Protein AF-A0AAP2DS49-F1 (afdb_monomer_lite)

pLDDT: mean 76.97, std 11.99, range [37.56, 96.0]

Organism: NCBI:txid2782349

Secondary structure (DSSP, 8-state):
--HHHHHHHHHHHTT----TT-HHHHHHHHHHHHHHSPP-----HHHHHHHHHHHHHHHHHHHHHHHHHHHHHHHHHHHHHHHHHHHHT----THHHHHHGGGHHHHHHHHHHHHHHHHHHHHHHHHHS--

Structure (mmCIF, N/CA/C/O backbone):
data_AF-A0AAP2DS49-F1
#
_entry.id   AF-A0AAP2DS49-F1
#
loop_
_atom_site.group_PDB
_atom_site.id
_atom_site.type_symbol
_atom_site.label_atom_id
_atom_site.label_alt_id
_atom_site.label_comp_id
_atom_site.label_asym_id
_atom_site.label_entity_id
_atom_site.label_seq_id
_atom_site.pdbx_PDB_ins_code
_atom_site.Cartn_x
_atom_site.Cartn_y
_atom_site.Cartn_z
_atom_site.occupancy
_atom_site.B_iso_or_equiv
_atom_site.auth_seq_id
_atom_site.auth_comp_id
_atom_site.auth_asym_id
_atom_site.auth_atom_id
_atom_site.pdbx_PDB_model_num
ATOM 1 N N . MET A 1 1 ? 15.811 -23.726 -50.329 1.00 55.16 1 MET A N 1
ATOM 2 C CA . MET A 1 1 ? 16.775 -22.644 -50.062 1.00 55.16 1 MET A CA 1
ATOM 3 C C . MET A 1 1 ? 18.043 -23.002 -50.809 1.00 55.16 1 MET A C 1
ATOM 5 O O . MET A 1 1 ? 18.373 -24.184 -50.835 1.00 55.16 1 MET A O 1
ATOM 9 N N . ASN A 1 2 ? 18.659 -22.064 -51.522 1.00 77.00 2 ASN A N 1
ATOM 10 C CA . ASN A 1 2 ? 19.863 -22.363 -52.289 1.00 77.00 2 ASN A CA 1
ATOM 11 C C . ASN A 1 2 ? 21.064 -22.380 -51.329 1.00 77.00 2 ASN A C 1
ATOM 13 O O . ASN A 1 2 ? 21.280 -21.406 -50.617 1.00 77.00 2 ASN A O 1
ATOM 17 N N . HIS A 1 3 ? 21.841 -23.466 -51.294 1.00 74.19 3 HIS A N 1
ATOM 18 C CA . HIS A 1 3 ? 22.997 -23.586 -50.390 1.00 74.19 3 HIS A CA 1
ATOM 19 C C . HIS A 1 3 ? 24.025 -22.460 -50.584 1.00 74.19 3 HIS A C 1
ATOM 21 O O . HIS A 1 3 ? 24.665 -22.029 -49.631 1.00 74.19 3 HIS A O 1
ATOM 27 N N . TYR A 1 4 ? 24.116 -21.928 -51.802 1.00 78.62 4 TYR A N 1
ATOM 28 C CA . TYR A 1 4 ? 24.957 -20.780 -52.121 1.00 78.62 4 TYR A CA 1
ATOM 29 C C . TYR A 1 4 ? 24.532 -19.492 -51.388 1.00 78.62 4 TYR A C 1
ATOM 31 O O . TYR A 1 4 ? 25.381 -18.736 -50.922 1.00 78.62 4 TYR A O 1
ATOM 39 N N . GLU A 1 5 ? 23.225 -19.256 -51.236 1.00 76.38 5 GLU A N 1
ATOM 40 C CA . GLU A 1 5 ? 22.687 -18.069 -50.552 1.00 76.38 5 GLU A CA 1
ATOM 41 C C . GLU A 1 5 ? 22.956 -18.127 -49.043 1.00 76.38 5 GLU A C 1
ATOM 43 O O . GLU A 1 5 ? 23.330 -17.121 -48.442 1.00 76.38 5 GLU A O 1
ATOM 48 N N . GLU A 1 6 ? 22.827 -19.311 -48.438 1.00 78.81 6 GLU A N 1
ATOM 49 C CA . GLU A 1 6 ? 23.117 -19.530 -47.014 1.00 78.81 6 GLU A CA 1
ATOM 50 C C . GLU A 1 6 ? 24.605 -19.323 -46.700 1.00 78.81 6 GLU A C 1
ATOM 52 O O . GLU A 1 6 ? 24.961 -18.699 -45.699 1.00 78.81 6 GLU A O 1
ATOM 57 N N . GLU A 1 7 ? 25.496 -19.808 -47.568 1.00 79.56 7 GLU A N 1
ATOM 58 C CA . GLU A 1 7 ? 26.937 -19.588 -47.432 1.00 79.56 7 GLU A CA 1
ATOM 59 C C . GLU A 1 7 ? 27.309 -18.113 -47.609 1.00 79.56 7 GLU A C 1
ATOM 61 O O . GLU A 1 7 ? 28.120 -17.580 -46.842 1.00 79.56 7 GLU A O 1
ATOM 66 N N . LEU A 1 8 ? 26.706 -17.428 -48.585 1.00 80.00 8 LEU A N 1
ATOM 67 C CA . LEU A 1 8 ? 26.923 -16.001 -48.811 1.00 80.00 8 LEU A CA 1
ATOM 68 C C . LEU A 1 8 ? 26.462 -15.175 -47.604 1.00 80.00 8 LEU A C 1
ATOM 70 O O . LEU A 1 8 ? 27.207 -14.318 -47.122 1.00 80.00 8 LEU A O 1
ATOM 74 N N . GLN A 1 9 ? 25.277 -15.477 -47.076 1.00 79.56 9 GLN A N 1
ATOM 75 C CA . GLN A 1 9 ? 24.724 -14.833 -45.892 1.00 79.56 9 GLN A CA 1
ATOM 76 C C . GLN A 1 9 ? 25.633 -15.020 -44.670 1.00 79.56 9 GLN A C 1
ATOM 78 O O . GLN A 1 9 ? 26.053 -14.034 -44.064 1.00 79.56 9 GLN A O 1
ATOM 83 N N . ASN A 1 10 ? 26.013 -16.263 -44.357 1.00 82.56 10 ASN A N 1
ATOM 84 C CA . ASN A 1 10 ? 26.883 -16.577 -43.221 1.00 82.56 10 ASN A CA 1
ATOM 85 C C . ASN A 1 10 ? 28.242 -15.865 -43.309 1.00 82.56 10 ASN A C 1
ATOM 87 O O . ASN A 1 10 ? 28.788 -15.415 -42.300 1.00 82.56 10 ASN A O 1
ATOM 91 N N . ASN A 1 11 ? 28.804 -15.740 -44.514 1.00 81.56 11 ASN A N 1
ATOM 92 C CA . ASN A 1 11 ? 30.071 -15.041 -44.715 1.00 81.56 11 ASN A CA 1
ATOM 93 C C . ASN A 1 11 ? 29.945 -13.524 -44.506 1.00 81.56 11 ASN A C 1
ATOM 95 O O . ASN A 1 11 ? 30.862 -12.916 -43.948 1.00 81.56 11 ASN A O 1
ATOM 99 N N . ILE A 1 12 ? 28.822 -12.920 -44.906 1.00 80.62 12 ILE A N 1
ATOM 100 C CA . ILE A 1 12 ? 28.551 -11.488 -44.707 1.00 80.62 12 ILE A CA 1
ATOM 101 C C . ILE A 1 12 ? 28.279 -11.184 -43.232 1.00 80.62 12 ILE A C 1
ATOM 103 O O . ILE A 1 12 ? 28.837 -10.222 -42.704 1.00 80.62 12 ILE A O 1
ATOM 107 N N . GLU A 1 13 ? 27.502 -12.026 -42.549 1.00 79.31 13 GLU A N 1
ATOM 108 C CA . GLU A 1 13 ? 27.244 -11.914 -41.108 1.00 79.31 13 GLU A CA 1
ATOM 109 C C . GLU A 1 13 ? 28.530 -12.059 -40.278 1.00 79.31 13 GLU A C 1
ATOM 111 O O . GLU A 1 13 ? 28.748 -11.309 -39.327 1.00 79.31 13 GLU A O 1
ATOM 116 N N . ALA A 1 14 ? 29.429 -12.970 -40.668 1.00 81.69 14 ALA A N 1
ATOM 117 C CA . ALA A 1 14 ? 30.720 -13.179 -40.009 1.00 81.69 14 ALA A CA 1
ATOM 118 C C . ALA A 1 14 ? 31.797 -12.134 -40.376 1.00 81.69 14 ALA A C 1
ATOM 120 O O . ALA A 1 14 ? 32.937 -12.251 -39.920 1.00 81.69 14 ALA A O 1
ATOM 121 N N . GLY A 1 15 ? 31.479 -11.145 -41.222 1.00 73.62 15 GLY A N 1
ATOM 122 C CA . GLY A 1 15 ? 32.416 -10.101 -41.654 1.00 73.62 15 GLY A CA 1
ATOM 123 C C . GLY A 1 15 ? 33.573 -10.605 -42.527 1.00 73.62 15 GLY A C 1
ATOM 124 O O . GLY A 1 15 ? 34.619 -9.957 -42.602 1.00 73.62 15 GLY A O 1
ATOM 125 N N . ARG A 1 16 ? 33.422 -11.768 -43.172 1.00 80.69 16 ARG A N 1
ATOM 126 C CA . ARG A 1 16 ? 34.456 -12.370 -44.023 1.00 80.69 16 ARG A CA 1
ATOM 127 C C . ARG A 1 16 ? 34.463 -11.721 -45.414 1.00 80.69 16 ARG A C 1
ATOM 129 O O . ARG A 1 16 ? 33.412 -11.315 -45.913 1.00 80.69 16 ARG A O 1
ATOM 136 N N . PRO A 1 17 ? 35.631 -11.612 -46.072 1.00 67.62 17 PRO A N 1
ATOM 137 C CA . PRO A 1 17 ? 35.718 -11.032 -47.406 1.00 67.62 17 PRO A CA 1
ATOM 138 C C . PRO A 1 17 ? 34.983 -11.908 -48.430 1.00 67.62 17 PRO A C 1
ATOM 140 O O . PRO A 1 17 ? 35.376 -13.040 -48.695 1.00 67.62 17 PRO A O 1
ATOM 143 N N . THR A 1 18 ? 33.918 -11.363 -49.014 1.00 72.38 18 THR A N 1
ATOM 144 C CA . THR A 1 18 ? 33.226 -11.915 -50.188 1.00 72.38 18 THR A CA 1
ATOM 145 C C . THR A 1 18 ? 33.734 -11.239 -51.466 1.00 72.38 18 THR A C 1
ATOM 147 O O . THR A 1 18 ? 34.316 -10.152 -51.396 1.00 72.38 18 THR A O 1
ATOM 150 N N . ALA A 1 19 ? 33.515 -11.856 -52.633 1.00 71.00 19 ALA A N 1
ATOM 151 C CA . ALA A 1 19 ? 33.885 -11.268 -53.922 1.00 71.00 19 ALA A CA 1
ATOM 152 C C . ALA A 1 19 ? 33.277 -9.857 -54.066 1.00 71.00 19 ALA A C 1
ATOM 154 O O . ALA A 1 19 ? 32.072 -9.669 -53.913 1.00 71.00 19 ALA A O 1
ATOM 155 N N . ALA A 1 20 ? 34.125 -8.851 -54.305 1.00 58.81 20 ALA A N 1
ATOM 156 C CA . ALA A 1 20 ? 33.743 -7.436 -54.231 1.00 58.81 20 ALA A CA 1
ATOM 157 C C . ALA A 1 20 ? 32.798 -6.975 -55.363 1.00 58.81 20 ALA A C 1
ATOM 159 O O . ALA A 1 20 ? 32.140 -5.938 -55.229 1.00 58.81 20 ALA A O 1
ATOM 160 N N . ASP A 1 21 ? 32.702 -7.758 -56.440 1.00 62.50 21 ASP A N 1
ATOM 161 C CA . ASP A 1 21 ? 31.903 -7.454 -57.634 1.00 62.50 21 ASP A CA 1
ATOM 162 C C . ASP A 1 21 ? 30.558 -8.188 -57.693 1.00 62.50 21 ASP A C 1
ATOM 164 O O . ASP A 1 21 ? 29.800 -8.005 -58.643 1.00 62.50 21 ASP A O 1
ATOM 168 N N . ASP A 1 22 ? 30.223 -8.964 -56.663 1.00 77.19 22 ASP A N 1
ATOM 169 C CA . ASP A 1 22 ? 28.941 -9.653 -56.584 1.00 77.19 22 ASP A CA 1
ATOM 170 C C . ASP A 1 22 ? 27.822 -8.689 -56.139 1.00 77.19 22 ASP A C 1
ATOM 172 O O . ASP A 1 22 ? 27.904 -8.024 -55.097 1.00 77.19 22 ASP A O 1
ATOM 176 N N . VAL A 1 23 ? 26.784 -8.574 -56.971 1.00 81.31 23 VAL A N 1
ATOM 177 C CA . VAL A 1 23 ? 25.621 -7.700 -56.751 1.00 81.31 23 VAL A CA 1
ATOM 178 C C . VAL A 1 23 ? 24.824 -8.173 -55.538 1.00 81.31 23 VAL A C 1
ATOM 180 O O . VAL A 1 23 ? 24.382 -7.343 -54.736 1.00 81.31 23 VAL A O 1
ATOM 183 N N . ASP A 1 24 ? 24.727 -9.488 -55.345 1.00 79.44 24 ASP A N 1
ATOM 184 C CA . ASP A 1 24 ? 23.979 -10.083 -54.242 1.00 79.44 24 ASP A CA 1
ATOM 185 C C . ASP A 1 24 ? 24.695 -9.808 -52.919 1.00 79.44 24 ASP A C 1
ATOM 187 O O . ASP A 1 24 ? 24.084 -9.359 -51.947 1.00 79.44 24 ASP A O 1
ATOM 191 N N . ALA A 1 25 ? 26.026 -9.918 -52.902 1.00 79.25 25 ALA A N 1
ATOM 192 C CA . ALA A 1 25 ? 26.824 -9.592 -51.724 1.00 79.25 25 ALA A CA 1
ATOM 193 C C . ALA A 1 25 ? 26.661 -8.127 -51.275 1.00 79.25 25 ALA A C 1
ATOM 195 O O . ALA A 1 25 ? 26.668 -7.837 -50.075 1.00 79.25 25 ALA A O 1
ATOM 196 N N . LYS A 1 26 ? 26.498 -7.188 -52.217 1.00 81.06 26 LYS A N 1
ATOM 197 C CA . LYS A 1 26 ? 26.229 -5.773 -51.906 1.00 81.06 26 LYS A CA 1
ATOM 198 C C . LYS A 1 26 ? 24.824 -5.579 -51.339 1.00 81.06 26 LYS A C 1
ATOM 200 O O . LYS A 1 26 ? 24.676 -4.858 -50.352 1.00 81.06 26 LYS A O 1
ATOM 205 N N . ALA A 1 27 ? 23.821 -6.245 -51.911 1.00 81.75 27 ALA A N 1
ATOM 206 C CA . ALA A 1 27 ? 22.446 -6.192 -51.422 1.00 81.75 27 ALA A CA 1
ATOM 207 C C . ALA A 1 27 ? 22.335 -6.728 -49.985 1.00 81.75 27 ALA A C 1
ATOM 209 O O . ALA A 1 27 ? 21.794 -6.046 -49.114 1.00 81.75 27 ALA A O 1
ATOM 210 N N . TYR A 1 28 ? 22.932 -7.890 -49.703 1.00 82.06 28 TYR A N 1
ATOM 211 C CA . TYR A 1 28 ? 22.963 -8.459 -48.354 1.00 82.06 28 TYR A CA 1
ATOM 212 C C . TYR A 1 28 ? 23.660 -7.533 -47.353 1.00 82.06 28 TYR A C 1
ATOM 214 O O . TYR A 1 28 ? 23.125 -7.288 -46.272 1.00 82.06 28 TYR A O 1
ATOM 222 N N . ARG A 1 29 ? 24.813 -6.947 -47.707 1.00 82.75 29 ARG A N 1
ATOM 223 C CA . ARG A 1 29 ? 25.509 -5.986 -46.829 1.00 82.75 29 ARG A CA 1
ATOM 224 C C . ARG A 1 29 ? 24.641 -4.781 -46.475 1.00 82.75 29 ARG A C 1
ATOM 226 O O . ARG A 1 29 ? 24.668 -4.343 -45.328 1.00 82.75 29 ARG A O 1
ATOM 233 N N . GLU A 1 30 ? 23.876 -4.250 -47.424 1.00 83.25 30 GLU A N 1
ATOM 234 C CA . GLU A 1 30 ? 22.972 -3.122 -47.175 1.00 83.25 30 GLU A CA 1
ATOM 235 C C . GLU A 1 30 ? 21.802 -3.491 -46.259 1.00 83.25 30 GLU A C 1
ATOM 237 O O . GLU A 1 30 ? 21.487 -2.747 -45.327 1.00 83.25 30 GLU A O 1
ATOM 242 N N . VAL A 1 31 ? 21.209 -4.672 -46.456 1.00 84.31 31 VAL A N 1
ATOM 243 C CA . VAL A 1 31 ? 20.148 -5.191 -45.582 1.00 84.31 31 VAL A CA 1
ATOM 244 C C . VAL A 1 31 ? 20.668 -5.383 -44.157 1.00 84.31 31 VAL A C 1
ATOM 246 O O . VAL A 1 31 ? 20.073 -4.868 -43.210 1.00 84.31 31 VAL A O 1
ATOM 249 N N . PHE A 1 32 ? 21.813 -6.046 -43.987 1.00 82.81 32 PHE A N 1
ATOM 250 C CA . PHE A 1 32 ? 22.410 -6.240 -42.665 1.00 82.81 32 PHE A CA 1
ATOM 251 C C . PHE A 1 32 ? 22.824 -4.925 -42.014 1.00 82.81 32 PHE A C 1
ATOM 253 O O . PHE A 1 32 ? 22.636 -4.758 -40.810 1.00 82.81 32 PHE A O 1
ATOM 260 N N . ARG A 1 33 ? 23.322 -3.956 -42.786 1.00 82.12 33 ARG A N 1
ATOM 261 C CA . ARG A 1 33 ? 23.620 -2.609 -42.288 1.00 82.12 33 ARG A CA 1
ATOM 262 C C . ARG A 1 33 ? 22.366 -1.900 -41.773 1.00 82.12 33 ARG A C 1
ATOM 264 O O . ARG A 1 33 ? 22.424 -1.283 -40.712 1.00 82.12 33 ARG A O 1
ATOM 271 N N . ALA A 1 34 ? 21.245 -2.005 -42.484 1.00 79.56 34 ALA A N 1
ATOM 272 C CA . ALA A 1 34 ? 19.972 -1.429 -42.056 1.00 79.56 34 ALA A CA 1
ATOM 273 C C . ALA A 1 34 ? 19.404 -2.120 -40.803 1.00 79.56 34 ALA A C 1
ATOM 275 O O . ALA A 1 34 ? 18.871 -1.444 -39.928 1.00 79.56 34 ALA A O 1
ATOM 276 N N . LEU A 1 35 ? 19.557 -3.443 -40.689 1.00 79.44 35 LEU A N 1
ATOM 277 C CA . LEU A 1 35 ? 19.109 -4.231 -39.532 1.00 79.44 35 LEU A CA 1
ATOM 278 C C . LEU A 1 35 ? 20.005 -4.067 -38.295 1.00 79.44 35 LEU A C 1
ATOM 280 O O . LEU A 1 35 ? 19.523 -4.171 -37.171 1.00 79.44 35 LEU A O 1
ATOM 284 N N . SER A 1 36 ? 21.297 -3.799 -38.496 1.00 77.94 36 SER A N 1
ATOM 285 C CA . SER A 1 36 ? 22.268 -3.569 -37.415 1.00 77.94 36 SER A CA 1
ATOM 286 C C . SER A 1 36 ? 22.183 -2.155 -36.841 1.00 77.94 36 SER A C 1
ATOM 288 O O . SER A 1 36 ? 22.775 -1.869 -35.799 1.00 77.94 36 SER A O 1
ATOM 290 N N . ALA A 1 37 ? 21.478 -1.247 -37.522 1.00 77.00 37 ALA A N 1
ATOM 291 C CA . ALA A 1 37 ? 21.237 0.087 -37.009 1.00 77.00 37 ALA A CA 1
ATOM 292 C C . ALA A 1 37 ? 20.358 -0.015 -35.749 1.00 77.00 37 ALA A C 1
ATOM 294 O O . ALA A 1 37 ? 19.275 -0.603 -35.808 1.00 77.00 37 ALA A O 1
ATOM 295 N N . PRO A 1 38 ? 20.780 0.559 -34.605 1.00 70.25 38 PRO A N 1
ATOM 296 C CA . PRO A 1 38 ? 19.948 0.558 -33.415 1.00 70.25 38 PRO A CA 1
ATOM 297 C C . PRO A 1 38 ? 18.625 1.261 -33.746 1.00 70.25 38 PRO A C 1
ATOM 299 O O . PRO A 1 38 ? 18.650 2.357 -34.325 1.00 70.25 38 PRO A O 1
ATOM 302 N N . PRO A 1 39 ? 17.465 0.664 -33.411 1.00 73.00 39 PRO A N 1
ATOM 303 C CA . PRO A 1 39 ? 16.193 1.325 -33.633 1.00 73.00 39 PRO A CA 1
ATOM 304 C C . PRO A 1 39 ? 16.231 2.664 -32.903 1.00 73.00 39 PRO A C 1
ATOM 306 O O . PRO A 1 39 ? 16.622 2.731 -31.737 1.00 73.00 39 PRO A O 1
ATOM 309 N N . LYS A 1 40 ? 15.839 3.745 -33.588 1.00 66.06 40 LYS A N 1
ATOM 310 C CA . LYS A 1 40 ? 15.643 5.048 -32.947 1.00 66.06 40 LYS A CA 1
ATOM 311 C C . LYS A 1 40 ? 14.453 4.925 -31.999 1.00 66.06 40 LYS A C 1
ATOM 313 O O . LYS A 1 40 ? 13.317 5.213 -32.361 1.00 66.06 40 LYS A O 1
ATOM 318 N N . THR A 1 41 ? 14.705 4.443 -30.792 1.00 62.00 41 THR A N 1
ATOM 319 C CA . THR A 1 41 ? 13.722 4.301 -29.723 1.00 62.00 41 THR A CA 1
ATOM 320 C C . THR A 1 41 ? 13.486 5.660 -29.077 1.00 62.00 41 THR A C 1
ATOM 322 O O . THR A 1 41 ? 13.886 5.918 -27.948 1.00 62.00 41 THR A O 1
ATOM 325 N N . SER A 1 42 ? 12.811 6.563 -29.786 1.00 64.31 42 SER A N 1
ATOM 326 C CA . SER A 1 42 ? 12.134 7.672 -29.119 1.00 64.31 42 SER A CA 1
ATOM 327 C C . SER A 1 42 ? 10.756 7.179 -28.698 1.00 64.31 42 SER A C 1
ATOM 329 O O . SER A 1 42 ? 9.869 7.009 -29.536 1.00 64.31 42 SER A O 1
ATOM 331 N N . LEU A 1 43 ? 10.576 6.922 -27.404 1.00 63.69 43 LEU A N 1
ATOM 332 C CA . LEU A 1 43 ? 9.240 6.787 -26.829 1.00 63.69 43 LEU A CA 1
ATOM 333 C C . LEU A 1 43 ? 8.482 8.086 -27.128 1.00 63.69 43 LEU A C 1
ATOM 335 O O . LEU A 1 43 ? 8.947 9.167 -26.772 1.00 63.69 43 LEU A O 1
ATOM 339 N N . SER A 1 44 ? 7.337 8.001 -27.807 1.00 71.81 44 SER A N 1
ATOM 340 C CA . SER A 1 44 ? 6.455 9.163 -27.950 1.00 71.81 44 SER A CA 1
ATOM 341 C C . SER A 1 44 ? 6.026 9.613 -26.553 1.00 71.81 44 SER A C 1
ATOM 343 O O . SER A 1 44 ? 5.664 8.741 -25.758 1.00 71.81 44 SER A O 1
ATOM 345 N N . SER A 1 45 ? 6.014 10.920 -26.267 1.00 69.19 45 SER A N 1
ATOM 346 C CA . SER A 1 45 ? 5.522 11.466 -24.983 1.00 69.19 45 SER A CA 1
ATOM 347 C C . SER A 1 45 ? 4.185 10.827 -24.589 1.00 69.19 45 SER A C 1
ATOM 349 O O . SER A 1 45 ? 4.064 10.243 -23.517 1.00 69.19 45 SER A O 1
ATOM 351 N N . ASP A 1 46 ? 3.262 10.739 -25.551 1.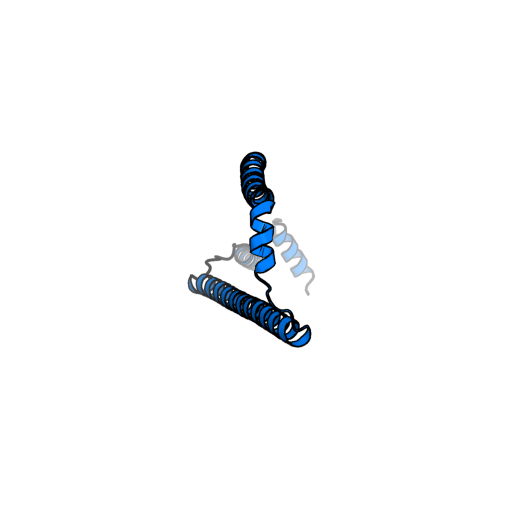00 76.88 46 ASP A N 1
ATOM 352 C CA . ASP A 1 46 ? 1.951 10.105 -25.401 1.00 76.88 46 ASP A CA 1
ATOM 353 C C . ASP A 1 46 ? 1.980 8.655 -24.902 1.00 76.88 46 ASP A C 1
ATOM 355 O O . ASP A 1 46 ? 1.001 8.170 -24.340 1.00 76.88 46 ASP A O 1
ATOM 359 N N . PHE A 1 47 ? 3.042 7.892 -25.163 1.00 80.56 47 PHE A N 1
ATOM 360 C CA . PHE A 1 47 ? 3.150 6.518 -24.669 1.00 80.56 47 PHE A CA 1
ATOM 361 C C . PHE A 1 47 ? 3.526 6.502 -23.189 1.00 80.56 47 PHE A C 1
AT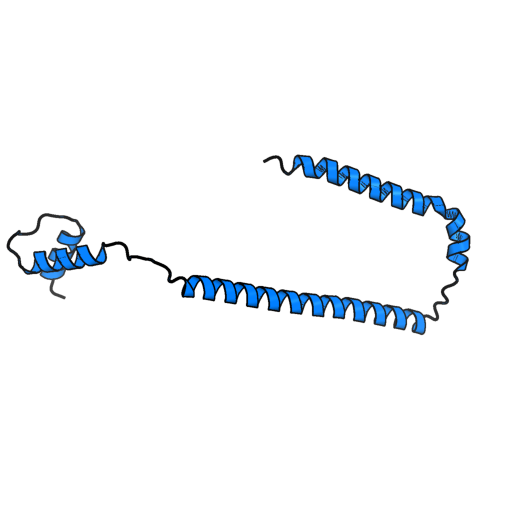OM 363 O O . PHE A 1 47 ? 2.893 5.784 -22.417 1.00 80.56 47 PHE A O 1
ATOM 370 N N . ALA A 1 48 ? 4.502 7.319 -22.786 1.00 79.25 48 ALA A N 1
ATOM 371 C CA . ALA A 1 48 ? 4.876 7.455 -21.383 1.00 79.25 48 ALA A CA 1
ATOM 372 C C . ALA A 1 48 ? 3.686 7.968 -20.557 1.00 79.25 48 ALA A C 1
ATOM 374 O O . ALA A 1 48 ? 3.328 7.348 -19.555 1.00 79.25 48 ALA A O 1
ATOM 375 N N . ASP A 1 49 ? 2.998 8.998 -21.050 1.00 83.12 49 ASP A N 1
ATOM 376 C CA . ASP A 1 49 ? 1.840 9.597 -20.382 1.00 83.12 49 ASP A CA 1
ATOM 377 C C . ASP A 1 49 ? 0.685 8.595 -20.226 1.00 83.12 49 ASP A C 1
ATOM 379 O O . ASP A 1 49 ? 0.077 8.488 -19.158 1.00 83.12 49 ASP A O 1
ATOM 383 N N . ARG A 1 50 ? 0.421 7.768 -21.250 1.00 84.12 50 ARG A N 1
ATOM 384 C CA . ARG A 1 50 ? -0.598 6.704 -21.180 1.00 84.12 50 ARG A CA 1
ATOM 385 C C . ARG A 1 50 ? -0.253 5.609 -20.173 1.00 84.12 50 ARG A C 1
ATOM 387 O O . ARG A 1 50 ? -1.155 5.090 -19.512 1.00 84.12 50 ARG A O 1
ATOM 394 N N . ILE A 1 51 ? 1.021 5.240 -20.055 1.00 85.62 51 ILE A N 1
ATOM 395 C CA . ILE A 1 51 ? 1.467 4.237 -19.082 1.00 85.62 51 ILE A CA 1
ATOM 396 C C . ILE A 1 51 ? 1.339 4.787 -17.661 1.00 85.62 51 ILE A C 1
ATOM 398 O O . ILE A 1 51 ? 0.763 4.113 -16.807 1.00 85.62 51 ILE A O 1
ATOM 402 N N . VAL A 1 52 ? 1.792 6.020 -17.421 1.00 85.25 52 VAL A N 1
ATOM 403 C CA . VAL A 1 52 ? 1.683 6.680 -16.111 1.00 85.25 52 VAL A CA 1
ATOM 404 C C . VAL A 1 52 ? 0.218 6.815 -15.696 1.00 85.25 52 VAL A C 1
ATOM 406 O O . VAL A 1 52 ? -0.150 6.359 -14.613 1.00 85.25 52 VAL A O 1
ATOM 409 N N . ALA A 1 53 ? -0.648 7.315 -16.582 1.00 85.88 53 ALA A N 1
ATOM 410 C CA . ALA A 1 53 ? -2.077 7.449 -16.304 1.00 85.88 53 ALA A CA 1
ATOM 411 C C . ALA A 1 53 ? -2.734 6.104 -15.944 1.00 85.88 53 ALA A C 1
ATOM 413 O O . ALA A 1 53 ? -3.541 6.022 -15.015 1.00 85.88 53 ALA A O 1
ATOM 414 N N . ARG A 1 54 ? -2.359 5.020 -16.637 1.00 86.69 54 ARG A N 1
ATOM 415 C CA . ARG A 1 54 ? -2.879 3.675 -16.356 1.00 86.69 54 ARG A CA 1
ATOM 416 C C . ARG A 1 54 ? -2.387 3.118 -15.017 1.00 86.69 54 ARG A C 1
ATOM 418 O O . ARG A 1 54 ? -3.156 2.438 -14.335 1.00 86.69 54 ARG A O 1
ATOM 425 N N . ILE A 1 55 ? -1.143 3.395 -14.631 1.00 86.12 55 ILE A N 1
ATOM 426 C CA . ILE A 1 55 ? -0.596 2.990 -13.328 1.00 86.12 55 ILE A CA 1
ATOM 427 C C . ILE A 1 55 ? -1.311 3.742 -12.200 1.00 86.12 55 ILE A C 1
ATOM 429 O O . ILE A 1 55 ? -1.783 3.111 -11.252 1.00 86.12 55 ILE A O 1
ATOM 433 N N . GLU A 1 56 ? -1.472 5.060 -12.330 1.00 86.88 56 GLU A N 1
ATOM 434 C CA . GLU A 1 56 ? -2.176 5.871 -11.333 1.00 86.88 56 GLU A CA 1
ATOM 435 C C . GLU A 1 56 ? -3.638 5.452 -11.162 1.00 86.88 56 GLU A C 1
ATOM 437 O O . GLU A 1 56 ? -4.142 5.375 -10.039 1.00 86.88 56 GLU A O 1
ATOM 442 N N . GLU A 1 57 ? -4.341 5.169 -12.262 1.00 86.69 57 GLU A N 1
ATOM 443 C CA . GLU A 1 57 ? -5.733 4.729 -12.195 1.00 86.69 57 GLU A CA 1
ATOM 444 C C . GLU A 1 57 ? -5.857 3.385 -11.466 1.00 86.69 57 GLU A C 1
ATOM 446 O O . GLU A 1 57 ? -6.746 3.211 -10.625 1.00 86.69 57 GLU A O 1
ATOM 451 N N . LYS A 1 58 ? -4.939 2.448 -11.735 1.00 82.75 58 LYS A N 1
ATOM 452 C CA . LYS A 1 58 ? -4.903 1.150 -11.055 1.00 82.75 58 LYS A CA 1
ATOM 453 C C . LYS A 1 58 ? -4.664 1.318 -9.553 1.00 82.75 58 LYS A C 1
ATOM 455 O O . LYS A 1 58 ? -5.431 0.777 -8.757 1.00 82.75 58 LYS A O 1
ATOM 460 N N . GLN A 1 59 ? -3.684 2.134 -9.169 1.00 80.94 59 GLN A N 1
ATOM 461 C CA . GLN A 1 59 ? -3.365 2.399 -7.766 1.00 80.94 59 GLN A CA 1
ATOM 462 C C . GLN A 1 59 ? -4.526 3.085 -7.027 1.00 80.94 59 GLN A C 1
ATOM 464 O O . GLN A 1 59 ? -4.864 2.707 -5.904 1.00 80.94 59 GLN A O 1
ATOM 469 N N . LYS A 1 60 ? -5.201 4.052 -7.664 1.00 79.25 60 LYS A N 1
ATOM 470 C CA . LYS A 1 60 ? -6.390 4.710 -7.093 1.00 79.25 60 LYS A CA 1
ATOM 471 C C . LYS A 1 60 ? -7.545 3.730 -6.884 1.00 79.25 60 LYS A C 1
ATOM 473 O O . LYS A 1 60 ? -8.260 3.843 -5.890 1.00 79.25 60 LYS A O 1
ATOM 478 N N . ARG A 1 61 ? -7.762 2.782 -7.803 1.00 78.31 61 ARG A N 1
ATOM 479 C CA . ARG A 1 61 ? -8.820 1.763 -7.668 1.00 78.31 61 ARG A CA 1
ATOM 480 C C . ARG A 1 61 ? -8.528 0.779 -6.538 1.00 78.31 61 ARG A C 1
ATOM 482 O O . ARG A 1 61 ? -9.434 0.497 -5.756 1.00 78.31 61 ARG A O 1
ATOM 489 N N . GLU A 1 62 ? -7.293 0.293 -6.438 1.00 76.44 62 GLU A N 1
ATOM 490 C CA . GLU A 1 62 ? -6.876 -0.617 -5.362 1.00 76.44 62 GLU A CA 1
ATOM 491 C C . GLU A 1 62 ? -6.990 0.069 -3.995 1.00 76.44 62 GLU A C 1
ATOM 493 O O . GLU A 1 62 ? -7.691 -0.432 -3.118 1.00 76.44 62 GLU A O 1
ATOM 498 N N . SER A 1 63 ? -6.470 1.293 -3.864 1.00 77.12 63 SER A N 1
ATOM 499 C CA . SER A 1 63 ? -6.560 2.065 -2.619 1.00 77.12 63 SER A CA 1
ATOM 500 C C . SER A 1 63 ? -8.007 2.308 -2.163 1.00 77.12 63 SER A C 1
ATOM 502 O O . SER A 1 63 ? -8.319 2.171 -0.981 1.00 77.12 63 SER A O 1
ATOM 504 N N . LYS A 1 64 ? -8.934 2.606 -3.085 1.00 78.00 64 LYS A N 1
ATOM 505 C CA . LYS A 1 64 ? -10.356 2.773 -2.736 1.00 78.00 64 LYS A CA 1
ATOM 506 C C . LYS A 1 64 ? -10.989 1.480 -2.225 1.00 78.00 64 LYS A C 1
ATOM 508 O O . LYS A 1 64 ? -11.788 1.530 -1.292 1.00 78.00 64 LYS A O 1
ATOM 513 N N . LYS A 1 65 ? -10.660 0.336 -2.832 1.00 82.31 65 LYS A N 1
ATOM 514 C CA . LYS A 1 65 ? -11.190 -0.967 -2.415 1.00 82.31 65 LYS A CA 1
ATOM 515 C C . LYS A 1 65 ? -10.730 -1.315 -1.000 1.00 82.31 65 LYS A C 1
ATOM 517 O O . LYS A 1 65 ? -11.554 -1.764 -0.206 1.00 82.31 65 LYS A O 1
ATOM 522 N N . ASP A 1 66 ? -9.470 -1.040 -0.680 1.00 82.88 66 ASP A N 1
ATOM 523 C CA . ASP A 1 66 ? -8.901 -1.294 0.644 1.00 82.88 66 ASP A CA 1
ATOM 524 C C . ASP A 1 66 ? -9.547 -0.415 1.716 1.00 82.88 66 ASP A C 1
ATOM 526 O O . ASP A 1 66 ? -9.925 -0.908 2.777 1.00 82.88 66 ASP A O 1
ATOM 530 N N . VAL A 1 67 ? -9.772 0.870 1.419 1.00 88.31 67 VAL A N 1
ATOM 531 C CA . VAL A 1 67 ? -10.463 1.791 2.337 1.00 88.31 67 VAL A CA 1
ATOM 532 C C . VAL A 1 67 ? -11.898 1.338 2.609 1.00 88.31 67 VAL A C 1
ATOM 534 O O . VAL A 1 67 ? -12.340 1.364 3.757 1.00 88.31 67 VAL A O 1
ATOM 537 N N . ILE A 1 68 ? -12.625 0.886 1.583 1.00 91.50 68 ILE A N 1
ATOM 538 C CA . ILE A 1 68 ? -13.990 0.365 1.751 1.00 91.50 68 ILE A CA 1
ATOM 539 C C . ILE A 1 68 ? -13.980 -0.902 2.610 1.00 91.50 68 ILE A C 1
ATOM 541 O O . ILE A 1 68 ? -14.806 -1.035 3.511 1.00 91.50 68 ILE A O 1
ATOM 545 N N . TRP A 1 69 ? -13.038 -1.817 2.371 1.00 92.25 69 TRP A N 1
ATOM 546 C CA . TRP A 1 69 ? -12.905 -3.041 3.162 1.00 92.25 69 TRP A CA 1
ATOM 547 C C . TRP A 1 69 ? -12.562 -2.749 4.621 1.00 92.25 69 TRP A C 1
ATOM 549 O O . TRP A 1 69 ? -13.155 -3.333 5.527 1.00 92.25 69 TRP A O 1
ATOM 559 N N . PHE A 1 70 ? -11.654 -1.806 4.853 1.00 91.62 70 PHE A N 1
ATOM 560 C CA . PHE A 1 70 ? -11.274 -1.364 6.186 1.00 91.62 70 PHE A CA 1
ATOM 561 C C . PHE A 1 70 ? -12.454 -0.720 6.925 1.00 91.62 70 PHE A C 1
ATOM 563 O O . PHE A 1 70 ? -12.765 -1.106 8.052 1.00 91.62 70 PHE A O 1
ATOM 570 N N . ALA A 1 71 ? -13.172 0.196 6.268 1.00 93.00 71 ALA A N 1
ATOM 571 C CA . ALA A 1 71 ? -14.367 0.826 6.825 1.00 93.00 71 ALA A CA 1
ATOM 572 C C . ALA A 1 71 ? -15.468 -0.201 7.127 1.00 93.00 71 ALA A C 1
ATOM 574 O O . ALA A 1 71 ? -16.090 -0.149 8.188 1.00 93.00 71 ALA A O 1
ATOM 575 N N . SER A 1 72 ? -15.671 -1.174 6.235 1.00 94.94 72 SER A N 1
ATOM 576 C CA . SER A 1 72 ? -16.610 -2.276 6.450 1.00 94.94 72 SER A CA 1
ATOM 577 C C . SER A 1 72 ? -16.202 -3.143 7.641 1.00 94.94 72 SER A C 1
ATOM 579 O O . SER A 1 72 ? -17.054 -3.496 8.451 1.00 94.94 72 SER A O 1
ATOM 581 N N . GLY A 1 73 ? -14.914 -3.468 7.779 1.00 93.69 73 GLY A N 1
ATOM 582 C CA . GLY A 1 73 ? -14.395 -4.244 8.906 1.00 93.69 73 GLY A CA 1
ATOM 583 C C . GLY A 1 73 ? -14.625 -3.541 10.243 1.00 93.69 73 GLY A C 1
ATOM 584 O O . GLY A 1 73 ? -15.145 -4.151 11.178 1.00 93.69 73 GLY A O 1
ATOM 585 N N . ILE A 1 74 ? -14.331 -2.239 10.312 1.00 95.12 74 ILE A N 1
ATOM 586 C CA . ILE A 1 74 ? -14.615 -1.418 11.498 1.00 95.12 74 ILE A CA 1
ATOM 587 C C . ILE A 1 74 ? -16.120 -1.383 11.785 1.00 95.12 74 ILE A C 1
ATOM 589 O O . ILE A 1 74 ? -16.529 -1.575 12.929 1.00 95.12 74 ILE A O 1
ATOM 593 N N . GLY A 1 75 ? -16.952 -1.180 10.760 1.00 95.62 75 GLY A N 1
ATOM 594 C CA . GLY A 1 75 ? -18.407 -1.154 10.909 1.00 95.62 75 GLY A CA 1
ATOM 595 C C . GLY A 1 75 ? -18.960 -2.456 11.491 1.00 95.62 75 GLY A C 1
ATOM 596 O O . GLY A 1 75 ? -19.730 -2.426 12.450 1.00 95.62 75 GLY A O 1
ATOM 597 N N . VAL A 1 76 ? -18.514 -3.604 10.973 1.00 96.00 76 VAL A N 1
ATOM 598 C CA . VAL A 1 76 ? -18.901 -4.925 11.491 1.00 96.00 76 VAL A CA 1
ATOM 599 C C . VAL A 1 76 ? -18.417 -5.117 12.928 1.00 96.00 76 VAL A C 1
ATOM 601 O O . VAL A 1 76 ? -19.185 -5.587 13.762 1.00 96.00 76 VAL A O 1
ATOM 604 N N . MET A 1 77 ? -17.186 -4.711 13.251 1.00 93.69 77 MET A N 1
ATOM 605 C CA . MET A 1 77 ? -16.651 -4.807 14.612 1.00 93.69 77 MET A CA 1
ATOM 606 C C . MET A 1 77 ? -17.513 -4.031 15.618 1.00 93.69 77 MET A C 1
ATOM 608 O O . MET A 1 77 ? -17.856 -4.563 16.673 1.00 93.69 77 MET A O 1
ATOM 612 N N . ILE A 1 78 ? -17.908 -2.798 15.281 1.00 94.44 78 ILE A N 1
ATOM 613 C CA . ILE A 1 78 ? -18.776 -1.971 16.132 1.00 94.44 78 ILE A CA 1
ATOM 614 C C . ILE A 1 78 ? -20.154 -2.620 16.288 1.00 94.44 78 ILE A C 1
ATOM 616 O O . ILE A 1 78 ? -20.670 -2.698 17.401 1.00 94.44 78 ILE A O 1
ATOM 620 N N . LEU A 1 79 ? -20.743 -3.120 15.198 1.00 93.62 79 LEU A N 1
ATOM 621 C CA . LEU A 1 79 ? -22.043 -3.795 15.247 1.00 93.62 79 LEU A CA 1
ATOM 622 C C . LEU A 1 79 ? -22.009 -5.031 16.148 1.00 93.62 79 LEU A C 1
ATOM 624 O O . LEU A 1 79 ? -22.896 -5.200 16.983 1.00 93.62 79 LEU A O 1
ATOM 628 N N . VAL A 1 80 ? 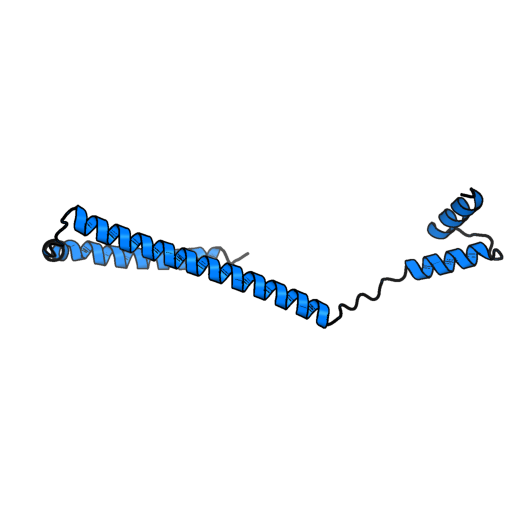-20.974 -5.864 16.023 1.00 94.25 80 VAL A N 1
ATOM 629 C CA . VAL A 1 80 ? -20.783 -7.043 16.878 1.00 94.25 80 VAL A CA 1
ATOM 630 C C . VAL A 1 80 ? -20.601 -6.630 18.336 1.00 94.25 80 VAL A C 1
ATOM 632 O O . VAL A 1 80 ? -21.197 -7.244 19.218 1.00 94.25 80 VAL A O 1
ATOM 635 N N . PHE A 1 81 ? -19.837 -5.572 18.607 1.00 86.81 81 PHE A N 1
ATOM 636 C CA . PHE A 1 81 ? -19.641 -5.056 19.960 1.00 86.81 81 PHE A CA 1
ATOM 637 C C . PHE A 1 81 ? -20.961 -4.601 20.602 1.00 86.81 81 PHE A C 1
ATOM 639 O O . PHE A 1 81 ? -21.293 -5.034 21.706 1.00 86.81 81 PHE A O 1
ATOM 646 N N . VAL A 1 82 ? -21.762 -3.805 19.884 1.00 88.31 82 VAL A N 1
ATOM 647 C CA . VAL A 1 82 ? -23.085 -3.358 20.350 1.00 88.31 82 VAL A CA 1
ATOM 648 C C . VAL A 1 82 ? -24.022 -4.548 20.562 1.00 88.31 82 VAL A C 1
ATOM 650 O O . VAL A 1 82 ? -24.639 -4.659 21.620 1.00 88.31 82 VAL A O 1
ATOM 653 N N . ALA A 1 83 ? -24.097 -5.471 19.599 1.00 89.31 83 ALA A N 1
ATOM 654 C CA . ALA A 1 83 ? -24.915 -6.677 19.714 1.00 89.31 83 ALA A CA 1
ATOM 655 C C . ALA A 1 83 ? -24.509 -7.534 20.923 1.00 89.31 83 ALA A C 1
ATOM 657 O O . ALA A 1 83 ? -25.371 -8.046 21.635 1.00 89.31 83 ALA A O 1
ATOM 658 N 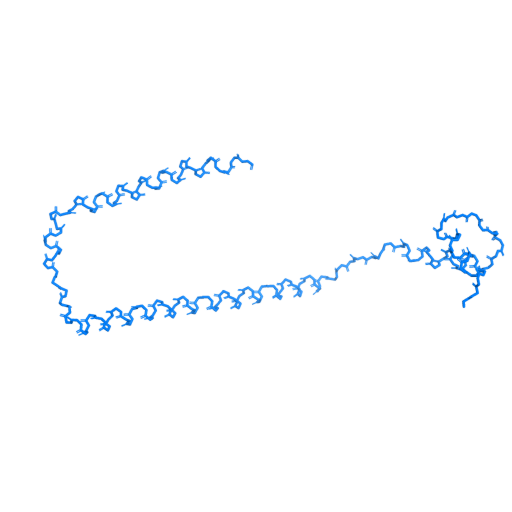N . THR A 1 84 ? -23.208 -7.637 21.198 1.00 86.81 84 THR A N 1
ATOM 659 C CA . THR A 1 84 ? -22.678 -8.368 22.354 1.00 86.81 84 THR A CA 1
ATOM 660 C C . THR A 1 84 ? -23.112 -7.720 23.663 1.00 86.81 84 THR A C 1
ATOM 662 O O . THR A 1 84 ? -23.585 -8.428 24.547 1.00 86.81 84 THR A O 1
ATOM 665 N N . ILE A 1 85 ? -23.024 -6.392 23.793 1.00 84.56 85 ILE A N 1
ATOM 666 C CA . ILE A 1 85 ? -23.480 -5.668 24.994 1.00 84.56 85 ILE A CA 1
ATOM 667 C C . ILE A 1 85 ? -24.977 -5.890 25.227 1.00 84.56 85 ILE A C 1
ATOM 669 O O . ILE A 1 85 ? -25.388 -6.185 26.349 1.00 84.56 85 ILE A O 1
ATOM 673 N N . LEU A 1 86 ? -25.782 -5.794 24.164 1.00 87.00 86 LEU A N 1
ATOM 674 C CA . LEU A 1 86 ? -27.228 -6.006 24.236 1.00 87.00 86 LEU A CA 1
ATOM 675 C C . LEU A 1 86 ? -27.578 -7.444 24.637 1.00 87.00 86 LEU A C 1
ATOM 677 O O . LEU A 1 86 ? -28.453 -7.641 25.476 1.00 87.00 86 LEU A O 1
ATOM 681 N N . TYR A 1 87 ? -26.887 -8.441 24.075 1.00 84.00 87 TYR A N 1
ATOM 682 C CA . TYR A 1 87 ? -27.145 -9.855 24.359 1.00 84.00 87 TYR A CA 1
ATOM 683 C C . TYR A 1 87 ? -26.667 -10.283 25.750 1.00 84.00 87 TYR A C 1
ATOM 685 O O . TYR A 1 87 ? -27.352 -11.022 26.450 1.00 84.00 87 TYR A O 1
ATOM 693 N N . THR A 1 88 ? -25.492 -9.817 26.169 1.00 82.75 88 THR A N 1
ATOM 694 C CA . THR A 1 88 ? -24.918 -10.154 27.482 1.00 82.75 88 THR A CA 1
ATOM 695 C C . THR A 1 88 ? -25.523 -9.337 28.621 1.00 82.75 88 THR A C 1
ATOM 697 O O . THR A 1 88 ? -25.265 -9.635 29.785 1.00 82.75 88 THR A O 1
ATOM 700 N N . GLY A 1 89 ? -26.326 -8.311 28.311 1.00 68.00 89 GLY A N 1
ATOM 701 C CA . GLY A 1 89 ? -26.892 -7.408 29.310 1.00 68.00 89 GLY A CA 1
ATOM 702 C C . GLY A 1 89 ? -25.815 -6.653 30.090 1.00 68.00 89 GLY A C 1
ATOM 703 O O . GLY A 1 89 ? -26.047 -6.276 31.241 1.00 68.00 89 GLY A O 1
ATOM 704 N N . PHE A 1 90 ? -24.633 -6.467 29.488 1.00 66.38 90 PHE A N 1
ATOM 705 C CA . PHE A 1 90 ? -23.480 -5.845 30.126 1.00 66.38 90 PHE A CA 1
ATOM 706 C C . PHE A 1 90 ? -23.820 -4.397 30.478 1.00 66.38 90 PHE A C 1
ATOM 708 O O . PHE A 1 90 ? -23.858 -3.510 29.624 1.00 66.38 90 PHE A O 1
ATOM 715 N N . LYS A 1 91 ? -24.095 -4.148 31.757 1.00 66.88 91 LYS A N 1
ATOM 716 C CA . LYS A 1 91 ? -24.185 -2.792 32.279 1.00 66.88 91 LYS A CA 1
ATOM 717 C C . LYS A 1 91 ? -22.759 -2.285 32.411 1.00 66.88 91 LYS A C 1
ATOM 719 O O . LYS A 1 91 ? -21.976 -2.866 33.156 1.00 66.88 91 LYS A O 1
ATOM 724 N N . PHE A 1 92 ? -22.427 -1.220 31.682 1.00 57.81 92 PHE A N 1
ATOM 725 C CA . PHE A 1 92 ? -21.220 -0.443 31.945 1.00 57.81 92 PHE A CA 1
ATOM 726 C C . PHE A 1 92 ? -21.352 0.172 33.338 1.00 57.81 92 PHE A C 1
ATOM 728 O O . PHE A 1 92 ? -21.817 1.299 33.496 1.00 57.81 92 PHE A O 1
ATOM 735 N N . ASP A 1 93 ? -21.004 -0.602 34.360 1.00 60.28 93 ASP A N 1
ATOM 736 C CA . ASP A 1 93 ? -20.851 -0.088 35.704 1.00 60.28 93 ASP A CA 1
ATOM 737 C C . ASP A 1 93 ? -19.541 0.692 35.734 1.00 60.28 93 ASP A C 1
ATOM 739 O O . ASP A 1 93 ? -18.463 0.136 35.923 1.00 60.28 93 ASP A O 1
ATOM 743 N N . LEU A 1 94 ? -19.631 2.001 35.502 1.00 59.34 94 LEU A N 1
ATOM 744 C CA . LEU A 1 94 ? -18.506 2.926 35.636 1.00 59.34 94 LEU A CA 1
ATOM 745 C C . LEU A 1 94 ? -17.927 2.930 37.070 1.00 59.34 94 LEU A C 1
ATOM 747 O O . LEU A 1 94 ? -16.931 3.607 37.306 1.00 59.34 94 LEU A O 1
ATOM 751 N N . GLY A 1 95 ? -18.479 2.154 38.014 1.00 57.16 95 GLY A N 1
ATOM 752 C CA . GLY A 1 95 ? -17.835 1.786 39.272 1.00 57.16 95 GLY A CA 1
ATOM 753 C C . GLY A 1 95 ? -16.420 1.228 39.092 1.00 57.16 95 GLY A C 1
ATOM 754 O O . GLY A 1 95 ? -15.551 1.557 39.897 1.00 57.16 95 GLY A O 1
ATOM 755 N N . PHE A 1 96 ? -16.125 0.532 37.979 1.00 60.44 96 PHE A N 1
ATOM 756 C CA . PHE A 1 96 ? -14.746 0.120 37.679 1.00 60.44 96 PHE A CA 1
ATOM 757 C C . PHE A 1 96 ? -13.806 1.319 37.506 1.00 60.44 96 PHE A C 1
ATOM 759 O O . PHE A 1 96 ? -12.636 1.188 37.823 1.00 60.44 96 PHE A O 1
ATOM 766 N N . LEU A 1 97 ? -14.271 2.486 37.036 1.00 60.31 97 LEU A N 1
ATOM 767 C CA . LEU A 1 97 ? -13.439 3.695 36.937 1.00 60.31 97 LEU A CA 1
ATOM 768 C C . LEU A 1 97 ? -13.165 4.306 38.314 1.00 60.31 97 LEU A C 1
ATOM 770 O O . LEU A 1 97 ? -12.089 4.862 38.533 1.00 60.31 97 LEU A O 1
ATOM 774 N N . ASN A 1 98 ? -14.115 4.174 39.243 1.00 60.62 98 ASN A N 1
ATOM 775 C CA . ASN A 1 98 ? -13.939 4.602 40.627 1.00 60.62 98 ASN A CA 1
ATOM 776 C C . ASN A 1 98 ? -12.913 3.707 41.347 1.00 60.62 98 ASN A C 1
ATOM 778 O O . ASN A 1 98 ? -12.036 4.233 42.029 1.00 60.62 98 ASN A O 1
ATOM 782 N N . ASP A 1 99 ? -12.925 2.395 41.093 1.00 56.34 99 ASP A N 1
ATOM 783 C CA . ASP A 1 99 ? -11.889 1.458 41.563 1.00 56.34 99 ASP A CA 1
ATOM 784 C C . ASP A 1 99 ? -10.556 1.604 40.794 1.00 56.34 99 ASP A C 1
ATOM 786 O O . ASP A 1 99 ? -9.470 1.418 41.346 1.00 56.34 99 ASP A O 1
ATOM 790 N N . MET A 1 100 ? -10.601 2.018 39.523 1.00 53.12 100 MET A N 1
ATOM 791 C CA . MET A 1 100 ? -9.429 2.258 38.665 1.00 53.12 100 MET A CA 1
ATOM 792 C C . MET A 1 100 ? -8.708 3.571 38.989 1.00 53.12 100 MET A C 1
ATOM 794 O O . MET A 1 100 ? -7.553 3.735 38.594 1.00 53.12 100 MET A O 1
ATOM 798 N N . SER A 1 101 ? -9.319 4.466 39.776 1.00 57.72 101 SER A N 1
ATOM 799 C CA . SER A 1 101 ? -8.618 5.602 40.392 1.00 57.72 101 SER A CA 1
ATOM 800 C C . SER A 1 101 ? -7.475 5.139 41.314 1.00 57.72 101 SER A C 1
ATOM 802 O O . SER A 1 101 ? -6.426 5.784 41.365 1.00 57.72 101 SER A O 1
ATOM 804 N N . GLY A 1 102 ? -7.606 3.957 41.934 1.00 60.91 102 GLY A N 1
ATOM 805 C CA . GLY A 1 102 ? -6.529 3.281 42.670 1.00 60.91 102 GLY A CA 1
ATOM 806 C C . GLY A 1 102 ? -5.429 2.698 41.770 1.00 60.91 102 GLY A C 1
ATOM 807 O O . GLY A 1 102 ? -4.305 2.481 42.217 1.00 60.91 102 GLY A O 1
ATOM 808 N N . TYR A 1 103 ? -5.714 2.516 40.477 1.00 63.22 103 TY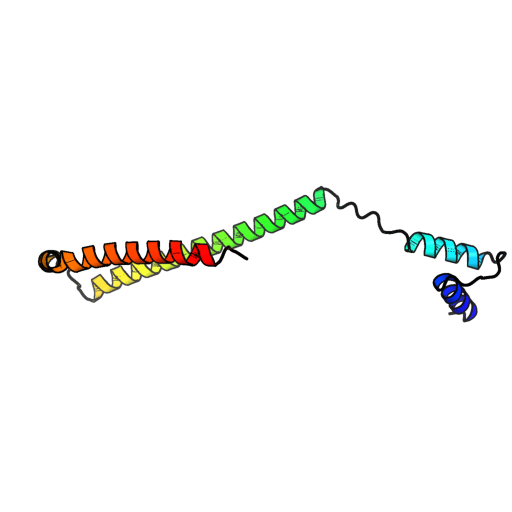R A N 1
ATOM 809 C CA . TYR A 1 103 ? -4.797 2.015 39.450 1.00 63.22 103 TYR A CA 1
ATOM 810 C C . TYR A 1 103 ? -4.286 3.125 38.519 1.00 63.22 103 TYR A C 1
ATOM 812 O O . TYR A 1 103 ? -3.837 2.844 37.406 1.00 63.22 103 TYR A O 1
ATOM 820 N N . ALA A 1 104 ? -4.255 4.383 38.979 1.00 65.69 104 ALA A N 1
ATOM 821 C CA . ALA A 1 104 ? -3.559 5.476 38.289 1.00 65.69 104 ALA A CA 1
ATOM 822 C C . ALA A 1 104 ? -2.106 5.102 37.917 1.00 65.69 104 ALA A C 1
ATOM 824 O O . ALA A 1 104 ? -1.590 5.524 36.881 1.00 65.69 104 ALA A O 1
ATOM 825 N N . GLY A 1 105 ? -1.475 4.225 38.707 1.00 68.81 105 GLY A N 1
ATOM 826 C CA . GLY A 1 105 ? -0.172 3.633 38.405 1.00 68.81 105 GLY A CA 1
ATOM 827 C C . GLY A 1 105 ? -0.122 2.855 37.085 1.00 68.81 105 GLY A C 1
ATOM 828 O O . GLY A 1 105 ? 0.909 2.886 36.428 1.00 68.81 105 GLY A O 1
ATOM 829 N N . LEU A 1 106 ? -1.217 2.226 36.643 1.00 72.50 106 LEU A N 1
ATOM 830 C CA . LEU A 1 106 ? -1.285 1.511 35.363 1.00 72.50 106 LEU A CA 1
ATOM 831 C C . LEU A 1 106 ? -1.311 2.481 34.173 1.00 72.50 106 LEU A C 1
ATOM 833 O O . LEU A 1 106 ? -0.680 2.223 33.152 1.00 72.50 106 LEU A O 1
ATOM 837 N N . PHE A 1 107 ? -1.988 3.624 34.318 1.00 75.25 107 PHE A N 1
ATOM 838 C CA . PHE A 1 107 ? -1.975 4.693 33.314 1.00 75.25 107 PHE A CA 1
ATOM 839 C C . PHE A 1 107 ? -0.609 5.373 33.230 1.00 75.25 107 PHE A C 1
ATOM 841 O O . PHE A 1 107 ? -0.095 5.583 32.132 1.00 75.25 107 PHE A O 1
ATOM 848 N N . ILE A 1 108 ? 0.008 5.663 34.378 1.00 77.81 108 ILE A N 1
ATOM 849 C CA . ILE A 1 108 ? 1.372 6.201 34.446 1.00 77.81 108 ILE A CA 1
ATOM 850 C C . ILE A 1 108 ? 2.367 5.191 33.861 1.00 77.81 108 ILE A C 1
ATOM 852 O O . ILE A 1 108 ? 3.232 5.571 33.076 1.00 77.81 108 ILE A O 1
ATOM 856 N N . PHE A 1 109 ? 2.216 3.903 34.178 1.00 80.06 109 PHE A N 1
ATOM 857 C CA . PHE A 1 109 ? 3.026 2.827 33.615 1.00 80.06 109 PHE A CA 1
ATOM 858 C C . PHE A 1 109 ? 2.838 2.712 32.101 1.00 80.06 109 PHE A C 1
ATOM 860 O O . PHE A 1 109 ? 3.825 2.643 31.379 1.00 80.06 109 PHE A O 1
ATOM 867 N N . GLY A 1 110 ? 1.601 2.766 31.603 1.00 84.31 110 GLY A N 1
ATOM 868 C CA . GLY A 1 110 ? 1.308 2.764 30.170 1.00 84.31 110 GLY A CA 1
ATOM 869 C C . GLY A 1 110 ? 1.939 3.956 29.448 1.00 84.31 110 GLY A C 1
ATOM 870 O O . GLY A 1 110 ? 2.606 3.777 28.431 1.00 84.31 110 GLY A O 1
ATOM 871 N N . ALA A 1 111 ? 1.818 5.163 30.006 1.00 85.69 111 ALA A N 1
ATOM 872 C CA . ALA A 1 111 ? 2.449 6.363 29.459 1.00 85.69 111 ALA A CA 1
ATOM 873 C C . ALA A 1 111 ? 3.986 6.266 29.467 1.00 85.69 111 ALA A C 1
ATOM 875 O O . ALA A 1 111 ? 4.634 6.572 28.463 1.00 85.69 111 ALA A O 1
ATOM 876 N N . ALA A 1 112 ? 4.576 5.788 30.566 1.00 87.19 112 ALA A N 1
ATOM 877 C CA . ALA A 1 112 ? 6.015 5.567 30.683 1.00 87.19 112 ALA A CA 1
ATOM 878 C C . ALA A 1 112 ? 6.510 4.490 29.706 1.00 87.19 112 ALA A C 1
ATOM 880 O O . ALA A 1 112 ? 7.555 4.659 29.085 1.00 87.19 112 ALA A O 1
ATOM 881 N N . PHE A 1 113 ? 5.747 3.415 29.521 1.00 88.00 113 PHE A N 1
ATOM 882 C CA . PHE A 1 113 ? 6.064 2.326 28.603 1.00 88.00 113 PHE A CA 1
ATOM 883 C C . PHE A 1 113 ? 6.021 2.781 27.141 1.00 88.00 113 PHE A C 1
ATOM 885 O O . PHE A 1 113 ? 6.934 2.473 26.378 1.00 88.00 113 PHE A O 1
ATOM 892 N N . ILE A 1 114 ? 5.022 3.584 26.760 1.00 89.81 114 ILE A N 1
ATOM 893 C CA . ILE A 1 114 ? 4.941 4.195 25.424 1.00 89.81 114 ILE A CA 1
ATOM 894 C C . ILE A 1 114 ? 6.127 5.141 25.186 1.00 89.81 114 ILE A C 1
ATOM 896 O O . ILE A 1 114 ? 6.742 5.103 24.120 1.00 89.81 114 ILE A O 1
ATOM 900 N N . LEU A 1 115 ? 6.497 5.959 26.177 1.00 88.56 115 LEU A N 1
ATOM 901 C CA . LEU A 1 115 ? 7.692 6.806 26.102 1.00 88.56 115 LEU A CA 1
ATOM 902 C C . LEU A 1 115 ? 8.973 5.977 25.951 1.00 88.56 115 LEU A C 1
ATOM 904 O O . LEU A 1 115 ? 9.829 6.316 25.137 1.00 88.56 115 LEU A O 1
ATOM 908 N N . LEU A 1 116 ? 9.091 4.878 26.694 1.00 89.00 116 LEU A N 1
ATOM 909 C CA . LEU A 1 116 ? 10.241 3.980 26.648 1.00 89.00 116 LEU A CA 1
ATOM 910 C C . LEU A 1 116 ? 10.352 3.291 25.281 1.00 89.00 116 LEU A C 1
ATOM 912 O O . LEU A 1 116 ? 11.440 3.264 24.707 1.00 89.00 116 LEU A O 1
ATOM 916 N N . LEU A 1 117 ? 9.236 2.826 24.712 1.00 87.69 117 LEU A N 1
ATOM 917 C CA . LEU A 1 117 ? 9.191 2.296 23.349 1.00 87.69 117 LEU A CA 1
ATOM 918 C C . LEU A 1 117 ? 9.589 3.349 22.311 1.00 87.69 117 LEU A C 1
ATOM 920 O O . LEU A 1 117 ? 10.404 3.051 21.448 1.00 87.69 117 LEU A O 1
ATOM 924 N N . ASN A 1 118 ? 9.099 4.585 22.423 1.00 87.38 118 ASN A N 1
ATOM 925 C CA . ASN A 1 118 ? 9.470 5.676 21.514 1.00 87.38 118 ASN A CA 1
ATOM 926 C C . ASN A 1 118 ? 10.976 6.006 21.596 1.00 87.38 118 ASN A C 1
ATOM 928 O O . ASN A 1 118 ? 11.634 6.253 20.586 1.00 87.38 118 ASN A O 1
ATOM 932 N N . ILE A 1 119 ? 11.561 5.957 22.797 1.00 85.50 119 ILE A N 1
ATOM 933 C CA . ILE A 1 119 ? 13.008 6.132 22.988 1.00 85.50 119 ILE A CA 1
ATOM 934 C C . ILE A 1 119 ? 13.791 4.966 22.375 1.00 85.50 119 ILE A C 1
ATOM 936 O O . ILE A 1 119 ? 14.803 5.197 21.709 1.00 85.50 119 ILE A O 1
ATOM 940 N N . LEU A 1 120 ? 13.347 3.725 22.592 1.00 84.19 120 LEU A N 1
ATOM 941 C CA . 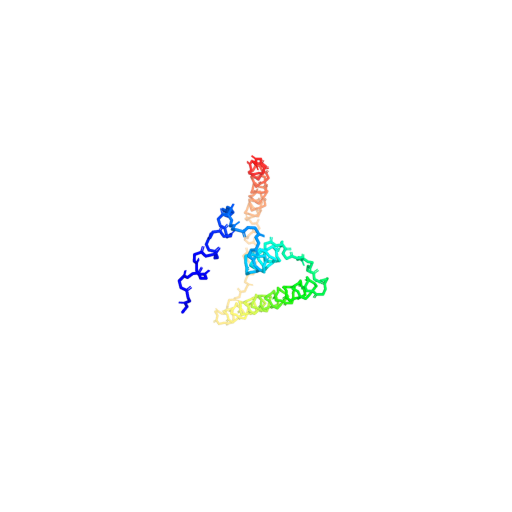LEU A 1 120 ? 13.975 2.542 22.005 1.00 84.19 120 LEU A CA 1
ATOM 942 C C . LEU A 1 120 ? 13.916 2.580 20.482 1.00 84.19 120 LEU A C 1
ATOM 944 O O . LEU A 1 120 ? 14.938 2.341 19.847 1.00 84.19 120 LEU A O 1
ATOM 948 N N . ASP A 1 121 ? 12.770 2.945 19.916 1.00 81.06 121 ASP A N 1
ATOM 949 C CA . ASP A 1 121 ? 12.569 3.060 18.476 1.00 81.06 121 ASP A CA 1
ATOM 950 C C . ASP A 1 121 ? 13.515 4.114 17.882 1.00 81.06 121 ASP A C 1
ATOM 952 O O . ASP A 1 121 ? 14.321 3.813 17.002 1.00 81.06 121 ASP A O 1
ATOM 956 N N . LYS A 1 122 ? 13.582 5.314 18.478 1.00 75.62 122 LYS A N 1
ATOM 957 C CA . LYS A 1 122 ? 14.560 6.342 18.077 1.00 75.62 122 LYS A CA 1
ATOM 958 C C . LYS A 1 122 ? 16.011 5.866 18.173 1.00 75.62 122 LYS A C 1
ATOM 960 O O . LYS A 1 122 ? 16.825 6.230 17.329 1.00 75.62 122 LYS A O 1
ATOM 965 N N . LYS A 1 123 ? 16.364 5.064 19.182 1.00 74.19 123 LYS A N 1
ATOM 966 C CA . LYS A 1 123 ? 17.741 4.579 19.382 1.00 74.19 123 LYS A CA 1
ATOM 967 C C . LYS A 1 123 ? 18.100 3.399 18.466 1.00 74.19 123 LYS A C 1
ATOM 969 O O . LYS A 1 123 ? 19.269 3.252 18.113 1.00 74.19 123 LYS A O 1
ATOM 974 N N . LEU A 1 124 ? 17.127 2.573 18.077 1.00 67.94 124 LEU A N 1
ATOM 975 C CA . LEU A 1 124 ? 17.305 1.416 17.191 1.00 67.94 124 LEU A CA 1
ATOM 976 C C . LEU A 1 124 ? 17.247 1.798 15.707 1.00 67.94 124 LEU A C 1
ATOM 978 O O . LEU A 1 124 ? 18.060 1.296 14.931 1.00 67.94 124 LEU A O 1
ATOM 982 N N . VAL A 1 125 ? 16.379 2.735 15.316 1.00 59.97 125 VAL A N 1
ATOM 983 C CA . VAL A 1 125 ? 16.248 3.188 13.919 1.00 59.97 125 VAL A CA 1
ATOM 984 C C . VAL A 1 125 ? 17.512 3.908 13.435 1.00 59.97 125 VAL A C 1
ATOM 986 O O . VAL A 1 125 ? 17.951 3.670 12.313 1.00 59.97 125 VAL A O 1
ATOM 989 N N . ILE A 1 126 ? 18.199 4.677 14.294 1.00 55.16 126 ILE A N 1
ATOM 990 C CA . ILE A 1 126 ? 19.467 5.348 13.930 1.00 55.16 126 ILE A CA 1
ATOM 991 C C . ILE A 1 126 ? 20.579 4.340 13.575 1.00 55.16 126 ILE A C 1
ATOM 993 O O . ILE A 1 126 ? 21.504 4.675 12.838 1.00 55.16 126 ILE A O 1
ATOM 997 N N . LYS A 1 127 ? 20.489 3.082 14.030 1.00 51.00 127 LYS A N 1
ATOM 998 C CA . LYS A 1 127 ? 21.477 2.044 13.696 1.00 51.00 127 LYS A CA 1
ATOM 999 C C . LYS A 1 127 ? 21.189 1.307 12.384 1.00 51.00 127 LYS A C 1
ATOM 1001 O O . LYS A 1 127 ? 22.088 0.640 11.883 1.00 51.00 127 LYS A O 1
ATOM 1006 N N . SER A 1 128 ? 19.976 1.412 11.834 1.00 50.41 128 SER A N 1
ATOM 1007 C CA . SER A 1 128 ? 19.574 0.684 10.620 1.00 50.41 128 SER A CA 1
ATOM 1008 C C . SER A 1 128 ? 19.667 1.515 9.337 1.00 50.41 128 SER A C 1
ATOM 1010 O O . SER A 1 128 ? 19.697 0.931 8.259 1.00 50.41 128 SER A O 1
ATOM 1012 N N . THR A 1 129 ? 19.742 2.847 9.429 1.00 49.81 129 THR A N 1
ATOM 1013 C CA . THR A 1 129 ? 19.915 3.746 8.267 1.00 49.81 129 THR A CA 1
ATOM 1014 C C . THR A 1 129 ? 21.372 4.144 8.016 1.00 49.81 129 THR A C 1
ATOM 1016 O O . THR A 1 129 ? 21.645 5.029 7.211 1.00 49.81 129 THR A O 1
ATOM 1019 N N . ALA A 1 130 ? 22.318 3.497 8.699 1.00 48.25 130 ALA A N 1
ATOM 1020 C CA . ALA A 1 130 ? 23.740 3.572 8.394 1.00 48.25 130 ALA A CA 1
ATOM 1021 C C . ALA A 1 130 ? 24.174 2.284 7.683 1.00 48.25 130 ALA A C 1
ATOM 1023 O O . ALA A 1 130 ? 24.869 1.444 8.259 1.00 48.25 130 ALA A O 1
ATOM 1024 N N . LYS A 1 131 ? 23.726 2.109 6.439 1.00 37.56 131 LYS A N 1
ATOM 1025 C CA . LYS A 1 131 ? 24.410 1.262 5.465 1.00 37.56 131 LYS A CA 1
ATOM 1026 C C . LYS A 1 131 ? 24.116 1.722 4.048 1.00 37.56 131 LYS A C 1
ATOM 1028 O O . LYS A 1 131 ? 22.929 1.987 3.768 1.00 37.56 131 LYS A O 1
#

Foldseek 3Di:
DDPVLVVLLVCLVVVHDDDPPDPVNVVSNVVVVVVPPDPPPDDDPVNVVVVVVVVVVVVVVVVVVVVVVVVVVVVVVVVVVVVCCVVVVDDPPCVVVVVCVVVVVVVVVVVVVVVVVVVVCVVVVVVVPPD

Radius of gyration: 37.71 Å; chains: 1; bounding box: 63×35×100 Å

Sequence (131 aa):
MNHYEEELQNNIEAGRPTAADDVDAKAYREVFRALSAPPKTSLSSDFADRIVARIEEKQKRESKKDVIWFASGIGVMILVFVATILYTGFKFDLGFLNDMSGYAGLFIFGAAFILLLNILDKKLVIKSTAK